Protein AF-A0A6G3YXW2-F1 (afdb_monomer_lite)

Structure (mmCIF, N/CA/C/O backbone):
data_AF-A0A6G3YXW2-F1
#
_entry.id   AF-A0A6G3YXW2-F1
#
loop_
_atom_site.group_PDB
_atom_site.id
_atom_site.type_symbol
_atom_site.label_atom_id
_atom_site.label_alt_id
_atom_site.label_comp_id
_atom_site.label_asym_id
_atom_site.label_entity_id
_atom_site.label_seq_id
_atom_site.pdbx_PDB_ins_code
_atom_site.Cartn_x
_atom_site.Cartn_y
_atom_site.Cartn_z
_atom_site.occupancy
_atom_site.B_iso_or_equiv
_atom_site.auth_seq_id
_atom_site.auth_comp_id
_atom_site.auth_asym_id
_atom_site.auth_atom_id
_atom_site.pdbx_PDB_model_num
ATOM 1 N N . MET A 1 1 ? -8.093 -11.026 29.272 1.00 42.78 1 MET A N 1
ATOM 2 C CA . MET A 1 1 ? -9.002 -10.945 28.113 1.00 42.78 1 MET A CA 1
ATOM 3 C C . MET A 1 1 ? -8.227 -11.474 26.922 1.00 42.78 1 MET A C 1
ATOM 5 O O . MET A 1 1 ? -7.246 -10.857 26.540 1.00 42.78 1 MET A O 1
ATOM 9 N N . VAL A 1 2 ? -8.557 -12.678 26.460 1.00 41.28 2 VAL A N 1
ATOM 10 C CA . VAL A 1 2 ? -7.898 -13.305 25.308 1.00 41.28 2 VAL A CA 1
ATOM 11 C C . VAL A 1 2 ? -8.647 -12.811 24.079 1.00 41.28 2 VAL A C 1
ATOM 13 O O . VAL A 1 2 ? -9.828 -13.113 23.936 1.00 41.28 2 VAL A O 1
ATOM 16 N N . ILE A 1 3 ? -8.003 -11.988 23.255 1.00 54.47 3 ILE A N 1
ATOM 17 C CA . ILE A 1 3 ? -8.545 -11.621 21.946 1.00 54.47 3 ILE A CA 1
ATOM 18 C C . ILE A 1 3 ? -8.384 -12.879 21.082 1.00 54.47 3 ILE A C 1
ATOM 20 O O . ILE A 1 3 ? -7.251 -13.350 20.950 1.00 54.47 3 ILE A O 1
ATOM 24 N N . PRO A 1 4 ? -9.465 -13.500 20.573 1.00 49.38 4 PRO A N 1
ATOM 25 C CA . PRO A 1 4 ? -9.313 -14.605 19.638 1.00 49.38 4 PRO A CA 1
ATOM 26 C C . PRO A 1 4 ? -8.533 -14.086 18.430 1.00 49.38 4 PRO A C 1
ATOM 28 O O . PRO A 1 4 ? -8.771 -12.963 17.989 1.00 49.38 4 PRO A O 1
ATOM 31 N N . ALA A 1 5 ? -7.578 -14.870 17.926 1.00 57.91 5 ALA A N 1
ATOM 32 C CA . ALA A 1 5 ? -6.866 -14.519 16.706 1.00 57.91 5 ALA A CA 1
ATOM 33 C C . ALA A 1 5 ? -7.903 -14.362 15.583 1.00 57.91 5 ALA A C 1
ATOM 35 O O . ALA A 1 5 ? -8.474 -15.346 15.116 1.00 57.91 5 ALA A O 1
ATOM 36 N N . ALA A 1 6 ? -8.214 -13.116 15.229 1.00 65.12 6 ALA A N 1
ATOM 37 C CA . ALA A 1 6 ? -9.059 -12.805 14.095 1.00 65.12 6 ALA A CA 1
ATOM 38 C C . ALA A 1 6 ? -8.226 -13.087 12.844 1.00 65.12 6 ALA A C 1
ATOM 40 O O . ALA A 1 6 ? -7.369 -12.294 12.461 1.00 65.12 6 ALA A O 1
ATOM 41 N N . GLU A 1 7 ? -8.411 -14.268 12.267 1.00 65.62 7 G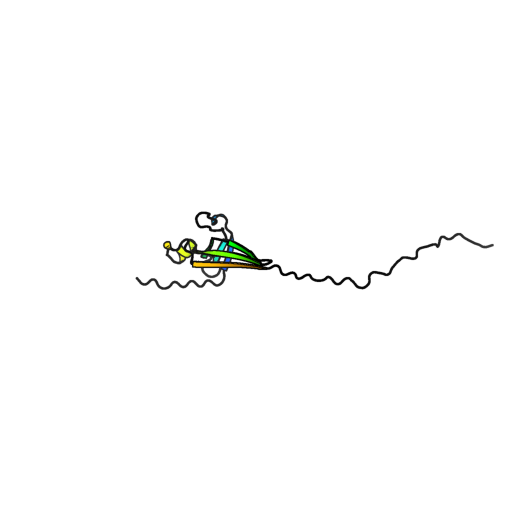LU A N 1
ATOM 42 C CA . GLU A 1 7 ? -7.808 -14.626 10.991 1.00 65.62 7 GLU A CA 1
ATOM 43 C C . GLU A 1 7 ? -8.664 -14.035 9.866 1.00 65.62 7 GLU A C 1
ATOM 45 O O . GLU A 1 7 ? -9.841 -14.369 9.726 1.00 65.62 7 GLU A O 1
ATOM 50 N N . LEU A 1 8 ? -8.077 -13.129 9.081 1.00 69.19 8 LEU A N 1
ATOM 51 C CA . LEU A 1 8 ? -8.689 -12.585 7.873 1.00 69.19 8 LEU A CA 1
ATOM 52 C C . LEU A 1 8 ? -8.021 -13.235 6.661 1.00 69.19 8 LEU A C 1
ATOM 54 O O . LEU A 1 8 ? -6.865 -12.948 6.350 1.00 69.19 8 LEU A O 1
ATOM 58 N N . ALA A 1 9 ? -8.754 -14.107 5.971 1.00 71.31 9 ALA A N 1
ATOM 59 C CA . ALA A 1 9 ? -8.295 -14.673 4.712 1.00 71.31 9 ALA A CA 1
ATOM 60 C C . ALA A 1 9 ? -8.390 -13.614 3.604 1.00 71.31 9 ALA A C 1
ATOM 62 O O . ALA A 1 9 ? -9.479 -13.180 3.227 1.00 71.31 9 ALA A O 1
ATOM 63 N N . VAL A 1 10 ? -7.234 -13.226 3.070 1.00 67.94 10 VAL A N 1
ATOM 64 C CA . VAL A 1 10 ? -7.095 -12.324 1.923 1.00 67.94 10 VAL A CA 1
ATOM 65 C C . VAL A 1 10 ? -6.443 -13.098 0.785 1.00 67.94 10 VAL A C 1
ATOM 67 O O . VAL A 1 10 ? -5.277 -13.468 0.858 1.00 67.94 10 VAL A O 1
ATOM 70 N N . GLY A 1 11 ? -7.235 -13.425 -0.239 1.00 66.12 11 GLY A N 1
ATOM 71 C CA . GLY A 1 11 ? -6.807 -14.282 -1.358 1.00 66.12 11 GLY A CA 1
ATOM 72 C C . GLY A 1 11 ? -7.169 -13.754 -2.747 1.00 66.12 11 GLY A C 1
ATOM 73 O O . GLY A 1 11 ? -6.640 -14.230 -3.744 1.00 66.12 11 GLY A O 1
ATOM 74 N N . ASN A 1 12 ? -8.042 -12.752 -2.814 1.00 87.12 12 ASN A N 1
ATOM 75 C CA . ASN A 1 12 ? -8.411 -12.038 -4.024 1.00 87.12 12 ASN A CA 1
ATOM 76 C C . ASN A 1 12 ? -8.323 -10.566 -3.669 1.00 87.12 12 ASN A C 1
ATOM 78 O O . ASN A 1 12 ? -9.094 -10.078 -2.843 1.00 87.12 12 ASN A O 1
ATOM 82 N N . PHE A 1 13 ? -7.342 -9.896 -4.243 1.00 91.00 13 PHE A N 1
ATOM 83 C CA . PHE A 1 13 ? -7.094 -8.496 -3.986 1.00 91.00 13 PHE A CA 1
ATOM 84 C C . PHE A 1 13 ? -6.965 -7.752 -5.305 1.00 91.00 13 PHE A C 1
ATOM 86 O O . PHE A 1 13 ? -6.608 -8.325 -6.335 1.00 91.00 13 PHE A O 1
ATOM 93 N N . SER A 1 14 ? -7.241 -6.458 -5.258 1.00 91.75 14 SER A N 1
ATOM 94 C CA . SER A 1 14 ? -6.884 -5.528 -6.323 1.00 91.75 14 SER A CA 1
ATOM 95 C C . SER A 1 14 ? -5.845 -4.543 -5.821 1.00 91.75 14 SER A C 1
ATOM 97 O O . SER A 1 14 ? -5.749 -4.279 -4.622 1.00 91.75 14 SER A O 1
ATOM 99 N N . ILE A 1 15 ? -5.064 -4.014 -6.757 1.00 92.50 15 ILE A N 1
ATOM 100 C CA . ILE A 1 15 ? -4.199 -2.867 -6.516 1.00 92.50 15 ILE A CA 1
ATOM 101 C C . ILE A 1 15 ? -4.878 -1.674 -7.178 1.00 92.50 15 ILE A C 1
ATOM 103 O O . ILE A 1 15 ? -5.109 -1.686 -8.389 1.00 92.50 15 ILE A O 1
ATOM 107 N N . GLY A 1 16 ? -5.243 -0.686 -6.371 1.00 93.94 16 GLY A N 1
ATOM 108 C CA . GLY A 1 16 ? -5.886 0.547 -6.808 1.00 93.94 16 GLY A CA 1
ATOM 109 C C . GLY A 1 16 ? -4.984 1.759 -6.608 1.00 93.94 16 GLY A C 1
ATOM 110 O O . GLY A 1 16 ? -3.904 1.660 -6.026 1.00 93.94 16 GLY A O 1
ATOM 111 N N . PHE A 1 17 ? -5.450 2.907 -7.093 1.00 95.88 17 PHE A N 1
ATOM 112 C CA . PHE A 1 17 ? -4.824 4.204 -6.863 1.00 95.88 17 PHE A CA 1
ATOM 113 C C . PHE A 1 17 ? -5.880 5.226 -6.444 1.00 95.88 17 PHE A C 1
ATOM 115 O O . PHE A 1 17 ? -6.917 5.354 -7.096 1.00 95.88 17 PHE A O 1
ATOM 122 N N . ASP A 1 18 ? -5.591 5.962 -5.377 1.00 96.06 18 ASP A N 1
ATOM 123 C CA . ASP A 1 18 ? -6.373 7.092 -4.893 1.00 96.06 18 ASP A CA 1
ATOM 124 C C . ASP A 1 18 ? -5.422 8.197 -4.417 1.00 96.06 18 ASP A C 1
ATOM 126 O O . ASP A 1 18 ? -4.692 8.047 -3.437 1.00 96.06 18 ASP A O 1
ATOM 130 N N . ALA A 1 19 ? -5.446 9.334 -5.114 1.00 95.44 19 ALA A N 1
ATOM 131 C CA . ALA A 1 19 ? -4.576 10.468 -4.818 1.00 95.44 19 ALA A CA 1
ATOM 132 C C . ALA A 1 19 ? -4.845 11.092 -3.440 1.00 95.44 19 ALA A C 1
ATOM 134 O O . ALA A 1 19 ? -3.964 11.743 -2.888 1.00 95.44 19 ALA A O 1
ATOM 135 N N . THR A 1 20 ? -6.036 10.898 -2.868 1.00 95.44 20 THR A N 1
ATOM 136 C CA . THR A 1 20 ? -6.366 11.409 -1.529 1.00 95.44 20 THR A CA 1
ATOM 137 C C . THR A 1 20 ? -5.686 10.623 -0.408 1.00 95.44 20 THR A C 1
ATOM 139 O O . THR A 1 20 ? -5.623 11.107 0.719 1.00 95.44 20 THR A O 1
ATOM 142 N N . ARG A 1 21 ? -5.142 9.440 -0.725 1.00 92.88 21 ARG A N 1
ATOM 143 C CA . ARG A 1 21 ? -4.352 8.597 0.184 1.00 92.88 21 ARG A CA 1
ATOM 144 C C . ARG A 1 21 ? -2.849 8.842 0.070 1.00 92.88 21 ARG A C 1
ATOM 146 O O . ARG A 1 21 ? -2.078 8.235 0.806 1.00 92.88 21 ARG A O 1
ATOM 153 N N . ALA A 1 22 ? -2.419 9.679 -0.873 1.00 94.25 22 ALA A N 1
ATOM 154 C CA . ALA A 1 22 ? -1.029 10.090 -0.937 1.00 94.25 22 ALA A CA 1
ATOM 155 C C . ALA A 1 22 ? -0.736 11.049 0.221 1.00 94.25 22 ALA A C 1
ATOM 157 O O . ALA A 1 22 ? -1.470 12.013 0.443 1.00 94.25 22 ALA A O 1
ATOM 158 N N . ASP A 1 23 ? 0.337 10.782 0.954 1.00 90.88 23 ASP A N 1
ATOM 159 C CA . ASP A 1 23 ? 0.718 11.565 2.122 1.00 90.88 23 ASP A CA 1
ATOM 160 C C . ASP A 1 23 ? 2.241 11.611 2.230 1.00 90.88 23 ASP A C 1
ATOM 162 O O . ASP A 1 23 ? 2.912 10.595 2.412 1.00 90.88 23 ASP A O 1
ATOM 166 N N . GLU A 1 24 ? 2.791 12.819 2.116 1.00 87.56 24 GLU A N 1
ATOM 167 C CA . GLU A 1 24 ? 4.231 13.057 2.202 1.00 87.56 24 GLU A CA 1
ATOM 168 C C . GLU A 1 24 ? 4.796 12.745 3.593 1.00 87.56 24 GLU A C 1
ATOM 170 O O . GLU A 1 24 ? 5.955 12.348 3.701 1.00 87.56 24 GLU A O 1
ATOM 175 N N . ALA A 1 25 ? 3.999 12.890 4.658 1.00 85.38 25 ALA A N 1
ATOM 176 C CA . ALA A 1 25 ? 4.455 12.657 6.026 1.00 85.38 25 ALA A CA 1
ATOM 177 C C . ALA A 1 25 ? 4.672 11.167 6.316 1.00 85.38 25 ALA A C 1
ATOM 179 O O . ALA A 1 25 ? 5.595 10.806 7.046 1.00 85.38 25 ALA A O 1
ATOM 180 N N . THR A 1 26 ? 3.836 10.306 5.737 1.00 83.25 26 THR A N 1
ATOM 181 C CA . THR A 1 26 ? 3.935 8.843 5.861 1.00 83.25 26 THR A CA 1
ATOM 182 C C . THR A 1 26 ? 4.661 8.195 4.680 1.00 83.25 26 THR A C 1
ATOM 184 O O . THR A 1 26 ? 4.994 7.013 4.732 1.00 83.25 26 THR A O 1
ATOM 187 N N . GLY A 1 27 ? 4.933 8.954 3.614 1.00 88.44 27 GLY A N 1
ATOM 188 C CA . GLY A 1 27 ? 5.507 8.447 2.370 1.00 88.44 27 GLY A CA 1
ATOM 189 C C . GLY A 1 27 ? 4.531 7.596 1.555 1.00 88.44 27 GLY A C 1
ATOM 190 O O . GLY A 1 27 ? 4.976 6.856 0.674 1.00 88.44 27 GLY A O 1
ATOM 191 N N . ALA A 1 28 ? 3.230 7.664 1.855 1.00 92.12 28 ALA A N 1
ATOM 192 C CA . ALA A 1 28 ? 2.190 6.938 1.142 1.00 92.12 28 ALA A CA 1
ATOM 193 C C . ALA A 1 28 ? 2.052 7.472 -0.289 1.00 92.12 28 ALA A C 1
ATOM 195 O O . ALA A 1 28 ? 1.970 8.676 -0.530 1.00 92.12 28 ALA A O 1
ATOM 196 N N . THR A 1 29 ? 2.012 6.557 -1.253 1.00 93.81 29 THR A N 1
ATOM 197 C CA . THR A 1 29 ? 2.045 6.880 -2.690 1.00 93.81 29 THR A CA 1
ATOM 198 C C . THR A 1 29 ? 0.666 7.053 -3.323 1.00 93.81 29 THR A C 1
ATOM 200 O O . THR A 1 29 ? 0.567 7.399 -4.498 1.00 93.81 29 THR 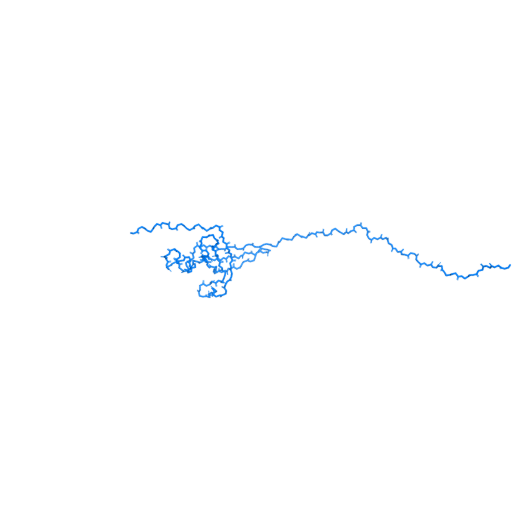A O 1
ATOM 203 N N . GLY A 1 30 ? -0.401 6.775 -2.572 1.00 94.12 30 GLY A N 1
ATOM 204 C CA . GLY A 1 30 ? -1.769 6.686 -3.085 1.00 94.12 30 GLY A CA 1
ATOM 205 C C . GLY A 1 30 ? -2.119 5.329 -3.706 1.00 94.12 30 GLY A C 1
ATOM 206 O O . GLY A 1 30 ? -3.296 5.059 -3.938 1.00 94.12 30 GLY A O 1
ATOM 207 N N . PHE A 1 31 ? -1.143 4.445 -3.946 1.00 95.38 31 PHE A N 1
ATOM 208 C CA . PHE A 1 31 ? -1.427 3.050 -4.286 1.00 95.38 31 PHE A CA 1
ATOM 209 C C . PHE A 1 31 ? -1.851 2.265 -3.048 1.00 95.38 31 PHE A C 1
ATOM 211 O O . PHE A 1 31 ? -1.276 2.428 -1.971 1.00 95.38 31 PHE A O 1
ATOM 218 N N . PHE A 1 32 ? -2.823 1.374 -3.217 1.00 95.19 32 PHE A N 1
ATOM 219 C CA . PHE A 1 32 ? -3.350 0.569 -2.124 1.00 95.19 32 PHE A CA 1
ATOM 220 C C . PHE A 1 32 ? -3.732 -0.840 -2.573 1.00 95.19 32 PHE A C 1
ATOM 222 O O . PHE A 1 32 ? -4.055 -1.075 -3.738 1.00 95.19 32 PHE A O 1
ATOM 229 N N . VAL A 1 33 ? -3.723 -1.777 -1.628 1.00 93.94 33 VAL A N 1
ATOM 230 C CA . VAL A 1 33 ? -4.193 -3.153 -1.808 1.00 93.94 33 VAL A CA 1
ATOM 231 C C . VAL A 1 33 ? -5.566 -3.276 -1.167 1.00 93.94 33 VAL A C 1
ATOM 233 O O . VAL A 1 33 ? -5.705 -3.040 0.030 1.00 93.94 33 VAL A O 1
ATOM 236 N N . GLN A 1 34 ? -6.574 -3.661 -1.941 1.00 94.19 34 GLN A N 1
ATOM 237 C CA . GLN A 1 34 ? -7.954 -3.820 -1.484 1.00 94.19 34 GLN A CA 1
ATOM 238 C C . GLN A 1 34 ? -8.380 -5.282 -1.545 1.00 94.19 34 GLN A C 1
ATOM 240 O O . GLN A 1 34 ? -8.161 -5.950 -2.555 1.00 94.19 34 GLN A O 1
ATOM 245 N N . ASP A 1 35 ? -9.034 -5.757 -0.490 1.00 91.81 35 ASP A N 1
ATOM 246 C CA . ASP A 1 35 ? -9.680 -7.067 -0.466 1.00 91.81 35 ASP A CA 1
ATOM 247 C C . ASP A 1 35 ? -10.924 -7.074 -1.358 1.00 91.81 35 ASP A C 1
ATOM 249 O O . ASP A 1 35 ? -11.782 -6.200 -1.248 1.00 91.81 35 ASP A O 1
ATOM 253 N N . LEU A 1 36 ? -11.054 -8.091 -2.205 1.00 87.62 36 LEU A N 1
ATOM 254 C CA . LEU A 1 36 ? -12.220 -8.302 -3.064 1.00 87.62 36 LEU A CA 1
ATOM 255 C C . LEU A 1 36 ? -13.098 -9.476 -2.613 1.00 87.62 36 LEU A C 1
ATOM 257 O O . LEU A 1 36 ? -14.143 -9.709 -3.217 1.00 87.62 36 LEU A O 1
ATOM 261 N N . LEU A 1 37 ? -12.680 -10.245 -1.605 1.00 80.25 37 LEU A N 1
ATOM 262 C CA . LEU A 1 37 ? -13.380 -11.461 -1.183 1.00 80.25 37 LEU A CA 1
ATOM 263 C C . LEU A 1 37 ? -14.314 -11.229 -0.003 1.00 80.25 37 LEU A C 1
ATOM 265 O O . LEU A 1 37 ? -15.468 -11.651 -0.051 1.00 80.25 37 LEU A O 1
ATOM 269 N N . THR A 1 38 ? -13.816 -10.606 1.062 1.00 78.06 38 THR A N 1
ATOM 270 C CA . THR A 1 38 ? -14.465 -10.704 2.376 1.00 78.06 38 THR A CA 1
ATOM 271 C C . THR A 1 38 ? -15.044 -9.371 2.822 1.00 78.06 38 THR A C 1
ATOM 273 O O . THR A 1 38 ? -16.187 -9.296 3.267 1.00 78.06 38 THR A O 1
ATOM 276 N N . THR A 1 39 ? -14.256 -8.310 2.709 1.00 83.12 39 THR A N 1
ATOM 277 C CA . THR A 1 39 ? -14.529 -7.015 3.340 1.00 83.12 39 THR A CA 1
ATOM 278 C C . THR A 1 39 ? -14.777 -5.900 2.335 1.00 83.12 39 THR A C 1
ATOM 280 O O . THR A 1 39 ? -15.452 -4.931 2.673 1.00 83.12 39 THR A O 1
ATOM 283 N N . GLY A 1 40 ? -14.230 -5.994 1.117 1.00 86.31 40 GLY A N 1
ATOM 284 C CA . GLY A 1 40 ? -14.202 -4.856 0.193 1.00 86.31 40 GLY A CA 1
ATOM 285 C C . GLY A 1 40 ? -13.319 -3.705 0.691 1.00 86.31 40 GLY A C 1
ATOM 286 O O . GLY A 1 40 ? -13.319 -2.633 0.088 1.00 86.31 40 GLY A O 1
ATOM 287 N N . ALA A 1 41 ? -12.614 -3.886 1.809 1.00 90.50 41 ALA A N 1
ATOM 288 C CA . ALA A 1 41 ? -11.861 -2.840 2.471 1.00 90.50 41 ALA A CA 1
ATOM 289 C C . ALA A 1 41 ? -10.478 -2.694 1.845 1.00 90.50 41 ALA A C 1
ATOM 291 O O . ALA A 1 41 ? -9.868 -3.668 1.389 1.00 90.50 41 ALA A O 1
ATOM 292 N N . VAL A 1 42 ? -9.957 -1.470 1.879 1.00 94.50 42 VAL A N 1
ATOM 293 C CA . VAL A 1 42 ? -8.523 -1.277 1.705 1.00 94.50 42 VAL A CA 1
ATOM 294 C C . VAL A 1 42 ? -7.818 -1.974 2.865 1.00 94.50 42 VAL A C 1
ATOM 296 O O . VAL A 1 42 ? -8.240 -1.883 4.014 1.00 94.50 42 VAL A O 1
ATOM 299 N N . LEU A 1 43 ? -6.790 -2.747 2.549 1.00 94.06 43 LEU A N 1
ATOM 300 C CA . LEU A 1 43 ? -6.008 -3.501 3.516 1.00 94.06 43 LEU A CA 1
ATOM 301 C C . LEU A 1 43 ? -4.739 -2.738 3.857 1.00 94.06 43 LEU A C 1
ATOM 303 O O . LEU A 1 43 ? -4.473 -2.453 5.027 1.00 94.06 43 LEU A O 1
ATOM 307 N N . PHE A 1 44 ? -3.999 -2.365 2.815 1.00 95.06 44 PHE A N 1
ATOM 308 C CA . PHE A 1 44 ? -2.678 -1.779 2.942 1.00 95.06 44 PHE A CA 1
ATOM 309 C C . PHE A 1 44 ? -2.498 -0.599 2.000 1.00 95.06 44 PHE A C 1
ATOM 311 O O . PHE A 1 44 ? -2.928 -0.654 0.848 1.00 95.06 44 PHE A O 1
ATOM 318 N N . ASP A 1 45 ? -1.800 0.417 2.484 1.00 96.06 45 ASP A N 1
ATOM 319 C CA . ASP A 1 45 ? -1.281 1.520 1.689 1.00 96.06 45 ASP A CA 1
ATOM 320 C C . ASP A 1 45 ? 0.171 1.229 1.298 1.00 96.06 45 ASP A C 1
ATOM 322 O O . ASP A 1 45 ? 0.935 0.658 2.080 1.00 96.06 45 ASP A O 1
ATOM 326 N N . VAL A 1 46 ? 0.554 1.594 0.076 1.00 95.56 46 VAL A N 1
ATOM 327 C CA . VAL A 1 46 ? 1.924 1.426 -0.420 1.00 95.56 46 VAL A CA 1
ATOM 328 C C . VAL A 1 46 ? 2.708 2.705 -0.170 1.00 95.56 46 VAL A C 1
ATOM 330 O O . VAL A 1 46 ? 2.335 3.775 -0.661 1.00 95.56 46 VAL A O 1
ATOM 333 N N . ALA A 1 47 ? 3.821 2.589 0.544 1.00 95.38 47 ALA A N 1
ATOM 334 C CA . ALA A 1 47 ? 4.659 3.717 0.925 1.00 95.38 47 ALA A CA 1
ATOM 335 C C . ALA A 1 47 ? 6.142 3.480 0.630 1.00 95.38 47 ALA A C 1
ATOM 337 O O . ALA A 1 47 ? 6.544 2.387 0.228 1.00 95.38 47 ALA A O 1
ATOM 338 N N . ALA A 1 48 ? 6.946 4.526 0.840 1.00 91.38 48 ALA A N 1
ATOM 339 C CA . ALA A 1 48 ? 8.410 4.473 0.814 1.00 91.38 48 ALA A CA 1
ATOM 340 C C . ALA A 1 48 ? 8.968 3.810 -0.460 1.00 91.38 48 ALA A C 1
ATOM 342 O O . ALA A 1 48 ? 9.846 2.949 -0.405 1.00 91.38 48 ALA A O 1
ATOM 343 N N . VAL A 1 49 ? 8.417 4.191 -1.615 1.00 91.62 49 VAL A N 1
ATOM 344 C CA . VAL A 1 49 ? 8.755 3.556 -2.888 1.00 91.62 49 VAL A CA 1
ATOM 345 C C . VAL A 1 49 ? 10.127 4.012 -3.389 1.00 91.62 49 VAL A C 1
ATOM 347 O O . VAL A 1 49 ? 10.372 5.208 -3.546 1.00 91.62 49 VAL A O 1
ATOM 350 N N . VAL A 1 50 ? 11.007 3.054 -3.683 1.00 91.81 50 VAL A N 1
ATOM 351 C CA . VAL A 1 50 ? 12.374 3.283 -4.165 1.00 91.81 50 VAL A CA 1
ATOM 352 C C . VAL A 1 50 ? 12.583 2.543 -5.491 1.00 91.81 50 VAL A C 1
ATOM 354 O O . VAL A 1 50 ? 12.647 1.311 -5.499 1.00 91.81 50 VAL A O 1
ATOM 357 N N . PRO A 1 51 ? 12.687 3.262 -6.624 1.00 92.62 51 PRO A N 1
ATOM 358 C CA . PRO A 1 51 ? 13.056 2.658 -7.897 1.00 92.62 51 PRO A CA 1
ATOM 359 C C . PRO A 1 51 ? 14.573 2.421 -7.980 1.00 92.62 51 PRO A C 1
ATOM 361 O O . PRO A 1 51 ? 15.371 3.286 -7.621 1.00 92.62 51 PRO A O 1
ATOM 364 N N . ASN A 1 52 ? 14.962 1.272 -8.524 1.00 94.81 52 ASN A N 1
ATOM 365 C CA . ASN A 1 52 ? 16.326 0.888 -8.865 1.00 94.81 52 ASN A CA 1
ATOM 366 C C . ASN A 1 52 ? 16.366 0.393 -10.316 1.00 94.81 52 ASN A C 1
ATOM 368 O O . ASN A 1 52 ? 15.527 -0.412 -10.723 1.00 94.81 52 ASN A O 1
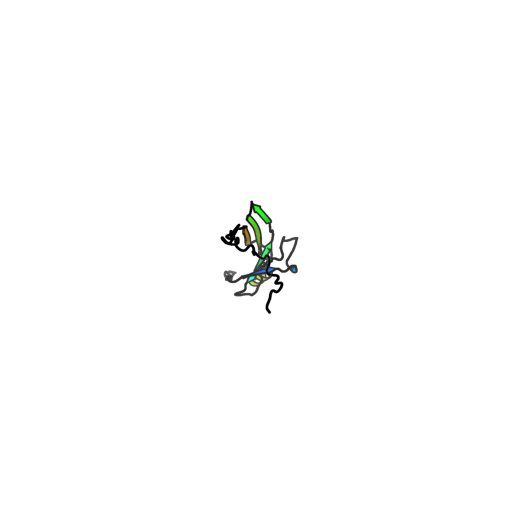ATOM 372 N N . LEU A 1 53 ? 17.336 0.869 -11.094 1.00 93.50 53 LEU A N 1
ATOM 373 C CA . LEU A 1 53 ? 17.528 0.466 -12.485 1.00 93.50 53 LEU A CA 1
ATOM 374 C C . LEU A 1 53 ? 18.917 -0.153 -12.642 1.00 93.50 53 LEU A C 1
ATOM 376 O O . LEU A 1 53 ? 19.928 0.529 -12.478 1.00 93.50 53 LEU A O 1
ATOM 380 N N . GLU A 1 54 ? 18.957 -1.432 -13.003 1.00 93.31 54 GLU A N 1
ATOM 381 C CA . GLU A 1 54 ? 20.185 -2.192 -13.232 1.00 93.31 54 GLU A CA 1
ATOM 382 C C . GLU A 1 54 ? 20.175 -2.795 -14.638 1.00 93.31 54 GLU A C 1
ATOM 384 O O . GLU A 1 54 ? 19.538 -3.818 -14.909 1.00 93.31 54 GLU A O 1
ATOM 389 N N . GLY A 1 55 ? 20.887 -2.139 -15.558 1.00 90.94 55 GLY A N 1
ATOM 390 C CA . GLY A 1 55 ? 20.853 -2.492 -16.975 1.00 90.94 55 GLY A CA 1
ATOM 391 C C . GLY A 1 55 ? 19.449 -2.300 -17.549 1.00 90.94 55 GLY A C 1
ATOM 392 O O . GLY A 1 55 ? 18.931 -1.187 -17.558 1.00 90.94 55 GLY A O 1
ATOM 393 N N . GLU A 1 56 ? 18.839 -3.391 -18.008 1.00 91.19 56 GLU A N 1
ATOM 394 C CA . GLU A 1 56 ? 17.481 -3.420 -18.574 1.00 91.19 56 GLU A CA 1
ATOM 395 C C . GLU A 1 56 ? 16.409 -3.839 -17.555 1.00 91.19 56 GLU A C 1
ATOM 397 O O . GLU A 1 56 ? 15.252 -4.059 -17.923 1.00 91.19 56 GLU A O 1
ATOM 402 N N . ASN A 1 57 ? 16.787 -3.963 -16.278 1.00 92.56 57 ASN A N 1
ATOM 403 C CA . ASN A 1 57 ? 15.900 -4.380 -15.198 1.00 92.56 57 ASN A CA 1
ATOM 404 C C . ASN A 1 57 ? 15.520 -3.188 -14.318 1.00 92.56 57 ASN A C 1
ATOM 406 O O . ASN A 1 57 ? 16.388 -2.521 -13.757 1.00 92.56 57 ASN A O 1
ATOM 410 N N . LEU A 1 58 ? 14.218 -2.959 -14.166 1.00 92.94 58 LEU A N 1
ATOM 411 C CA . LEU A 1 58 ? 13.633 -2.020 -13.217 1.00 92.94 58 LEU A CA 1
ATOM 412 C C . LEU A 1 58 ? 13.076 -2.802 -12.025 1.00 92.94 58 LEU A C 1
ATOM 414 O O . LEU A 1 58 ? 12.159 -3.609 -12.181 1.00 92.94 58 LEU A O 1
ATOM 418 N N . THR A 1 59 ? 13.585 -2.509 -10.835 1.00 94.88 59 THR A N 1
ATOM 419 C CA . THR A 1 59 ? 13.016 -2.956 -9.563 1.00 94.88 59 THR A CA 1
ATOM 420 C C . THR A 1 59 ? 12.437 -1.752 -8.840 1.00 94.88 59 THR A C 1
ATOM 422 O O . THR A 1 59 ? 13.080 -0.714 -8.732 1.00 94.88 59 THR A O 1
ATOM 425 N N . ILE A 1 60 ? 11.213 -1.869 -8.348 1.00 92.94 60 ILE A N 1
ATOM 426 C CA . ILE A 1 60 ? 10.572 -0.866 -7.504 1.00 92.94 60 ILE A CA 1
ATOM 427 C C . ILE A 1 60 ? 10.238 -1.550 -6.188 1.00 92.94 60 ILE A C 1
ATOM 429 O O . ILE A 1 60 ? 9.365 -2.415 -6.153 1.00 92.94 60 ILE A O 1
ATOM 433 N N . ASP A 1 61 ? 10.929 -1.168 -5.121 1.00 95.12 61 ASP A N 1
ATOM 434 C CA . ASP A 1 61 ? 10.650 -1.634 -3.766 1.00 95.12 61 ASP A CA 1
ATOM 435 C C . ASP A 1 61 ? 9.742 -0.648 -3.035 1.00 95.12 61 ASP A C 1
ATOM 437 O O . ASP A 1 61 ? 9.817 0.551 -3.273 1.00 95.12 61 ASP A O 1
ATOM 441 N N . GLY A 1 62 ? 8.920 -1.136 -2.112 1.00 94.06 62 GLY A N 1
ATOM 442 C CA . GLY A 1 62 ? 8.113 -0.308 -1.222 1.00 94.06 62 GLY A CA 1
ATOM 443 C C . GLY A 1 62 ? 7.711 -1.039 0.054 1.00 94.06 62 GLY A C 1
ATOM 444 O O . GLY A 1 62 ? 7.988 -2.230 0.240 1.00 94.06 62 GLY A O 1
ATOM 445 N N . GLU A 1 63 ? 7.032 -0.317 0.931 1.00 96.12 63 GLU A N 1
ATOM 446 C CA . GLU A 1 63 ? 6.491 -0.803 2.197 1.00 96.12 63 GLU A CA 1
ATOM 447 C C . GLU A 1 63 ? 4.969 -0.924 2.133 1.00 96.12 63 GLU A C 1
ATOM 449 O O . GLU A 1 63 ? 4.297 -0.148 1.454 1.00 96.12 63 GLU A O 1
ATOM 454 N N . LEU A 1 64 ? 4.428 -1.908 2.853 1.00 95.19 64 LEU A N 1
ATOM 455 C CA . LEU A 1 64 ? 2.994 -2.055 3.076 1.00 95.19 64 LEU A CA 1
ATOM 456 C C . LEU A 1 64 ? 2.653 -1.536 4.469 1.00 95.19 64 LEU A C 1
ATOM 458 O O . LEU A 1 64 ? 3.058 -2.134 5.472 1.00 95.19 64 LEU A O 1
ATOM 462 N N . LEU A 1 65 ? 1.897 -0.446 4.512 1.00 96.06 65 LEU A N 1
ATOM 463 C CA . LEU A 1 65 ? 1.374 0.157 5.731 1.00 96.06 65 LEU A CA 1
ATOM 464 C C . LEU A 1 65 ? -0.049 -0.337 5.979 1.00 96.06 65 LEU A C 1
ATOM 466 O O . LEU A 1 65 ? -0.847 -0.411 5.050 1.00 96.06 65 LEU A O 1
ATOM 470 N N . VAL A 1 66 ? -0.402 -0.652 7.221 1.00 95.06 66 VAL A N 1
ATOM 471 C CA . VAL A 1 66 ? -1.789 -0.995 7.573 1.00 95.06 66 VAL A CA 1
ATOM 472 C C . VAL A 1 66 ? -2.691 0.223 7.387 1.00 95.06 66 VAL A C 1
ATOM 474 O O . VAL A 1 66 ? -2.471 1.277 7.986 1.00 95.06 66 VAL A O 1
ATOM 477 N N . SER A 1 67 ? -3.735 0.053 6.582 1.00 94.56 67 SER A N 1
ATOM 478 C CA . SER A 1 67 ? -4.728 1.095 6.329 1.00 94.56 67 SER A CA 1
ATOM 479 C C . SER A 1 67 ? -5.635 1.350 7.539 1.00 94.56 67 SER A C 1
ATOM 481 O O . SER A 1 67 ? -5.774 0.520 8.449 1.00 94.56 67 SER A O 1
ATOM 483 N N . SER A 1 68 ? -6.320 2.494 7.525 1.00 93.94 68 SER A N 1
ATOM 484 C CA . SER A 1 68 ? -7.336 2.824 8.531 1.00 93.94 68 SER A CA 1
ATOM 485 C C . SER A 1 68 ? -8.495 1.820 8.549 1.00 93.94 68 SER A C 1
ATOM 487 O O . SER A 1 68 ? -9.035 1.478 9.601 1.00 93.94 68 SER A O 1
ATOM 489 N N . GLU A 1 69 ? -8.848 1.289 7.384 1.00 94.38 69 GLU A N 1
ATOM 490 C CA . GLU A 1 69 ? -9.958 0.374 7.178 1.00 94.38 69 GLU A CA 1
ATOM 491 C C . GLU A 1 69 ? -9.645 -1.009 7.743 1.00 94.38 69 GLU A C 1
ATOM 493 O O . GLU A 1 69 ? -10.449 -1.557 8.500 1.00 94.38 69 GLU A O 1
ATOM 498 N N . LEU A 1 70 ? -8.449 -1.539 7.474 1.00 92.12 70 LEU A N 1
ATOM 499 C CA . LEU A 1 70 ? -8.000 -2.793 8.077 1.00 92.12 70 LEU A CA 1
ATOM 500 C C . LEU A 1 70 ? -7.874 -2.673 9.594 1.00 92.12 70 LEU A C 1
ATOM 502 O O . LEU A 1 70 ? -8.296 -3.565 10.326 1.00 92.12 70 LEU A O 1
ATOM 506 N N . SER A 1 71 ? -7.337 -1.559 10.082 1.00 92.06 71 SER A N 1
ATOM 507 C CA . SER A 1 71 ? -7.252 -1.294 11.516 1.00 92.06 71 SER A CA 1
ATOM 508 C C . SER A 1 71 ? -8.631 -1.311 12.195 1.00 92.06 71 SER A C 1
ATOM 510 O O . SER A 1 71 ? -8.772 -1.885 13.280 1.00 92.06 71 SER A O 1
ATOM 512 N N . ASN A 1 72 ? -9.661 -0.775 11.531 1.00 91.88 72 ASN A N 1
ATOM 513 C CA . ASN A 1 72 ? -11.047 -0.840 11.998 1.00 91.88 72 ASN A CA 1
ATOM 514 C C . ASN A 1 72 ? -11.602 -2.272 11.983 1.00 91.88 72 ASN A C 1
ATOM 516 O O . ASN A 1 72 ? -12.237 -2.682 12.956 1.00 91.88 72 ASN A O 1
ATOM 520 N N . VAL A 1 73 ? -11.335 -3.050 10.927 1.00 89.31 73 VAL A N 1
ATOM 521 C CA . VAL A 1 73 ? -11.723 -4.473 10.844 1.00 89.31 73 VAL A CA 1
ATOM 522 C C . VAL A 1 73 ? -11.097 -5.278 11.986 1.00 89.31 73 VAL A C 1
ATOM 524 O O . VAL A 1 73 ? -11.768 -6.099 12.608 1.00 89.31 73 VAL A O 1
ATOM 527 N N . LEU A 1 74 ? -9.832 -5.004 12.306 1.00 89.44 74 LEU A N 1
ATOM 528 C CA . LEU A 1 74 ? -9.088 -5.657 13.386 1.00 89.44 74 LEU A CA 1
ATOM 529 C C . LEU A 1 74 ? -9.386 -5.079 14.779 1.00 89.44 74 LEU A C 1
ATOM 531 O O . LEU A 1 74 ? -8.854 -5.580 15.768 1.00 89.44 74 LEU A O 1
ATOM 535 N N . GLN A 1 75 ? -10.210 -4.028 14.868 1.00 92.25 75 GLN A N 1
ATOM 536 C CA . GLN A 1 75 ? -10.519 -3.297 16.103 1.00 92.25 75 GLN A CA 1
ATOM 537 C C . GLN A 1 75 ? -9.266 -2.837 16.866 1.00 92.25 75 GLN A C 1
ATOM 539 O O . GLN A 1 75 ? -9.227 -2.845 18.098 1.00 92.25 75 GLN A O 1
ATOM 544 N N . ASN A 1 76 ? -8.226 -2.435 16.132 1.00 92.56 76 ASN A N 1
ATOM 545 C CA . ASN A 1 76 ? -6.948 -2.032 16.706 1.00 92.56 76 ASN A CA 1
ATOM 546 C C . ASN A 1 76 ? -6.404 -0.755 16.034 1.00 92.56 76 ASN A C 1
ATOM 548 O O . ASN A 1 76 ? -5.591 -0.854 15.108 1.00 92.56 76 ASN A O 1
ATOM 552 N N . PRO A 1 77 ? -6.813 0.443 16.507 1.00 91.19 77 PRO A N 1
ATOM 553 C CA . PRO A 1 77 ? -6.439 1.737 15.920 1.00 91.19 77 PRO A CA 1
ATOM 554 C C . PRO A 1 77 ? -4.935 2.026 15.973 1.00 91.19 77 PRO A C 1
ATOM 556 O O . PRO A 1 77 ? -4.436 2.830 15.194 1.00 91.19 77 PRO A O 1
ATOM 559 N N . ALA A 1 78 ? -4.190 1.360 16.861 1.00 92.88 78 ALA A N 1
ATOM 560 C CA . ALA A 1 78 ? -2.743 1.537 16.973 1.00 92.88 78 ALA A CA 1
ATOM 561 C C . ALA A 1 78 ? -1.967 0.955 15.779 1.00 92.88 78 ALA A C 1
ATOM 563 O O . ALA A 1 78 ? -0.767 1.188 15.668 1.00 92.88 78 ALA A O 1
ATOM 564 N N . LEU A 1 79 ? -2.630 0.184 14.911 1.00 92.94 79 LEU A N 1
ATOM 565 C CA . LEU A 1 79 ? -2.003 -0.394 13.727 1.00 92.94 79 LEU A CA 1
ATOM 566 C C . LEU A 1 79 ? -1.969 0.562 12.536 1.00 92.94 79 LEU A C 1
ATOM 568 O O . LEU A 1 79 ? -1.210 0.290 11.620 1.00 92.94 79 LEU A O 1
ATOM 572 N N . VAL A 1 80 ? -2.753 1.645 12.507 1.00 93.56 80 VAL A N 1
ATOM 573 C CA . VAL A 1 80 ? -2.790 2.543 11.339 1.00 93.56 80 VAL A CA 1
ATOM 574 C C . VAL A 1 80 ? -1.390 3.073 11.026 1.00 93.56 80 VAL A C 1
ATOM 576 O O . VAL A 1 80 ? -0.721 3.624 11.898 1.00 93.56 80 VAL A O 1
ATOM 579 N N . GLY A 1 81 ? -0.950 2.893 9.782 1.00 93.06 81 GLY A N 1
ATOM 580 C CA . GLY A 1 81 ? 0.375 3.306 9.322 1.00 93.06 81 GLY A CA 1
ATOM 581 C C . GLY A 1 81 ? 1.518 2.383 9.755 1.00 93.06 81 GLY A C 1
ATOM 582 O O . GLY A 1 81 ? 2.668 2.667 9.440 1.00 93.06 81 GLY A O 1
ATOM 583 N N . ALA A 1 82 ? 1.248 1.281 10.461 1.00 94.12 82 ALA A N 1
ATOM 584 C CA . ALA A 1 82 ? 2.287 0.327 10.829 1.00 94.12 82 ALA A CA 1
ATOM 585 C C . ALA A 1 82 ? 2.784 -0.438 9.595 1.00 94.12 82 ALA A C 1
ATOM 587 O O . ALA A 1 82 ? 1.983 -1.033 8.868 1.00 94.12 82 ALA A O 1
ATOM 588 N N . THR A 1 83 ? 4.103 -0.478 9.397 1.00 94.69 83 THR A N 1
ATOM 589 C CA . THR A 1 83 ? 4.735 -1.301 8.361 1.00 94.69 83 THR A CA 1
ATOM 590 C C . THR A 1 83 ? 4.621 -2.777 8.728 1.00 94.69 83 THR A C 1
ATOM 592 O O . THR A 1 83 ? 5.121 -3.219 9.765 1.00 94.69 83 THR A O 1
ATOM 595 N N . VAL A 1 84 ? 3.980 -3.559 7.863 1.00 92.81 84 VAL A N 1
ATOM 596 C CA . VAL A 1 84 ? 3.734 -4.998 8.080 1.00 92.81 84 VAL A CA 1
ATOM 597 C C . VAL A 1 84 ? 4.302 -5.882 6.978 1.00 92.81 84 VAL A C 1
ATOM 599 O O . VAL A 1 84 ? 4.284 -7.106 7.089 1.00 92.81 84 VAL A O 1
ATOM 602 N N . GLY A 1 85 ? 4.833 -5.282 5.917 1.00 92.25 85 GLY A N 1
ATOM 603 C CA . GLY A 1 85 ? 5.405 -6.025 4.810 1.00 92.25 85 GLY A CA 1
ATOM 604 C C . GLY A 1 85 ? 6.080 -5.130 3.788 1.00 92.25 85 GLY A C 1
ATOM 605 O O . GLY A 1 85 ? 6.212 -3.920 3.972 1.00 92.25 85 GLY A O 1
ATOM 606 N N . ARG A 1 86 ? 6.506 -5.759 2.695 1.00 93.19 86 ARG A N 1
ATOM 607 C CA . ARG A 1 86 ? 7.130 -5.094 1.555 1.00 93.19 86 ARG A CA 1
ATOM 608 C C . ARG A 1 86 ? 6.378 -5.434 0.281 1.00 93.19 86 ARG A C 1
ATOM 610 O O . ARG A 1 86 ? 5.850 -6.537 0.149 1.00 93.19 86 ARG A O 1
ATOM 617 N N . VAL A 1 87 ? 6.372 -4.495 -0.652 1.00 91.62 87 VAL A N 1
ATOM 618 C CA . VAL A 1 87 ? 5.929 -4.710 -2.028 1.00 91.62 87 VAL A CA 1
ATOM 619 C C . VAL A 1 87 ? 7.127 -4.558 -2.953 1.00 91.62 87 VAL A C 1
ATOM 621 O O . VAL A 1 87 ? 8.010 -3.741 -2.698 1.00 91.62 87 VAL A O 1
ATOM 624 N N . GLN A 1 88 ? 7.170 -5.362 -4.009 1.00 92.81 88 GLN A N 1
ATOM 625 C CA . GLN A 1 88 ? 8.192 -5.253 -5.037 1.00 92.81 88 GLN A CA 1
ATOM 626 C C . GLN A 1 88 ? 7.556 -5.430 -6.413 1.00 92.81 88 GLN A C 1
ATOM 628 O O . GLN A 1 88 ? 6.760 -6.347 -6.623 1.00 92.81 88 GLN A O 1
ATOM 633 N N . VAL A 1 89 ? 7.930 -4.568 -7.353 1.00 89.00 89 VAL A N 1
ATOM 634 C CA . VAL A 1 89 ? 7.598 -4.693 -8.773 1.00 89.00 89 VAL A CA 1
ATOM 635 C C . VAL A 1 89 ? 8.898 -4.863 -9.543 1.00 89.00 89 VAL A C 1
ATOM 637 O O . VAL A 1 89 ? 9.793 -4.034 -9.428 1.00 89.00 89 VAL A O 1
ATOM 640 N N . ASN A 1 90 ? 8.994 -5.931 -10.332 1.00 92.69 90 ASN A N 1
ATOM 641 C CA . ASN A 1 90 ? 10.136 -6.189 -11.203 1.00 92.69 90 ASN A CA 1
ATOM 642 C C . ASN A 1 90 ? 9.672 -6.144 -12.658 1.00 92.69 90 ASN A C 1
ATOM 644 O O . ASN A 1 90 ? 8.718 -6.830 -13.027 1.00 92.69 90 ASN A O 1
ATOM 648 N N . ALA A 1 91 ? 10.358 -5.362 -13.480 1.00 90.94 91 ALA A N 1
ATOM 649 C CA . ALA A 1 91 ? 10.151 -5.292 -14.918 1.00 90.94 91 ALA A CA 1
ATOM 650 C C . ALA A 1 91 ? 11.492 -5.457 -15.639 1.00 90.94 91 ALA A C 1
ATOM 652 O O . ALA A 1 91 ? 12.517 -4.964 -15.177 1.00 90.94 91 ALA A O 1
ATOM 653 N N . SER A 1 92 ? 11.482 -6.149 -16.776 1.00 91.81 92 SER A N 1
ATOM 654 C CA . SER A 1 92 ? 12.648 -6.300 -17.650 1.00 91.81 92 SER A CA 1
ATOM 655 C C . SER A 1 92 ? 12.230 -6.092 -19.100 1.00 91.81 92 SER A C 1
ATOM 657 O O . SER A 1 92 ? 11.111 -6.449 -19.488 1.00 91.81 92 SER A O 1
ATOM 659 N N . VAL A 1 93 ? 13.105 -5.487 -19.899 1.00 85.94 93 VAL A N 1
ATOM 660 C CA . VAL A 1 93 ? 12.903 -5.398 -21.347 1.00 85.94 93 VAL A CA 1
ATOM 661 C C . VAL A 1 93 ? 13.337 -6.724 -21.964 1.00 85.94 93 VAL A C 1
ATOM 663 O O . VAL A 1 93 ? 14.472 -7.154 -21.797 1.00 85.94 93 VAL A O 1
ATOM 666 N N . SER A 1 94 ? 12.425 -7.397 -22.667 1.00 75.81 94 SER A N 1
ATOM 667 C CA . SER A 1 94 ? 12.766 -8.575 -23.463 1.00 75.81 94 SER A CA 1
ATOM 668 C C . SER A 1 94 ? 12.884 -8.157 -24.922 1.00 75.81 94 SER A C 1
ATOM 670 O O . SER A 1 94 ? 11.876 -7.899 -25.582 1.00 75.81 94 SER A O 1
ATOM 672 N N . GLU A 1 95 ? 14.109 -8.080 -25.441 1.00 70.69 95 GLU A N 1
ATOM 673 C CA . GLU A 1 95 ? 14.351 -7.869 -26.868 1.00 70.69 95 GLU A CA 1
ATOM 674 C C . GLU A 1 95 ? 13.959 -9.125 -27.663 1.00 70.69 95 GLU A C 1
ATOM 676 O O . GLU A 1 95 ? 14.794 -9.922 -28.084 1.00 70.69 95 GLU A O 1
ATOM 681 N N . THR A 1 96 ? 12.664 -9.335 -27.903 1.00 59.31 96 THR A N 1
ATOM 682 C CA . THR A 1 96 ? 12.234 -10.253 -28.966 1.00 59.31 96 THR A CA 1
ATOM 683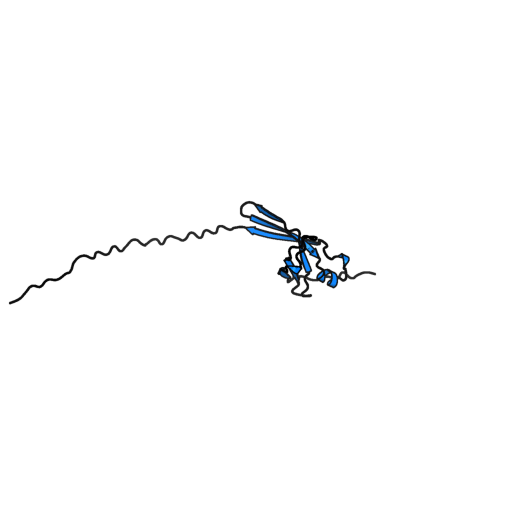 C C . THR A 1 96 ? 12.209 -9.472 -30.271 1.00 59.31 96 THR A C 1
ATOM 685 O O . THR A 1 96 ? 11.164 -9.029 -30.745 1.00 59.31 96 THR A O 1
ATOM 688 N N . VAL A 1 97 ? 13.387 -9.269 -30.862 1.00 59.91 97 VAL A N 1
ATOM 689 C CA . VAL A 1 97 ? 13.477 -8.797 -32.244 1.00 59.91 97 VAL A CA 1
ATOM 690 C C . VAL A 1 97 ? 12.966 -9.939 -33.121 1.00 59.91 97 VAL A C 1
ATOM 692 O O . VAL A 1 97 ? 13.704 -10.859 -33.472 1.00 59.91 97 VAL A O 1
ATOM 695 N N . ALA A 1 98 ? 11.669 -9.934 -33.431 1.00 59.28 98 ALA A N 1
ATOM 696 C CA . ALA A 1 98 ? 11.126 -10.789 -34.472 1.00 59.28 98 ALA A CA 1
ATOM 697 C C . ALA A 1 98 ? 11.794 -10.355 -35.780 1.00 59.28 98 ALA A C 1
ATOM 699 O O . ALA A 1 98 ? 11.409 -9.353 -36.381 1.00 59.28 98 ALA A O 1
ATOM 700 N N . SER A 1 99 ? 12.854 -11.061 -36.177 1.00 53.34 99 SER A N 1
ATOM 701 C CA . SER A 1 99 ? 13.451 -10.890 -37.496 1.00 53.34 99 SER A CA 1
ATOM 702 C C . SER A 1 99 ? 12.346 -11.129 -38.519 1.00 53.34 99 SER A C 1
ATOM 704 O O . SER A 1 99 ? 11.865 -12.247 -38.685 1.00 53.34 99 SER A O 1
ATOM 706 N N . VAL A 1 100 ? 11.868 -10.052 -39.143 1.00 69.12 100 VAL A N 1
ATOM 707 C CA . VAL A 1 100 ? 10.958 -10.141 -40.282 1.00 69.12 100 VAL A CA 1
ATOM 708 C C . VAL A 1 100 ? 11.776 -10.786 -41.398 1.00 69.12 100 VAL A C 1
ATOM 710 O O . VAL A 1 100 ? 12.762 -10.182 -41.824 1.00 69.12 100 VAL A O 1
ATOM 713 N N . PRO A 1 101 ? 11.438 -12.003 -41.861 1.00 63.12 101 PRO A N 1
ATOM 714 C CA . PRO A 1 101 ? 12.136 -12.587 -42.992 1.00 63.12 101 PRO A CA 1
ATOM 715 C C . PRO A 1 101 ? 11.888 -11.686 -44.201 1.00 63.12 101 PRO A C 1
ATOM 717 O O . PRO A 1 101 ? 10.733 -11.419 -44.543 1.00 63.12 101 PRO A O 1
ATOM 720 N N . GLU A 1 102 ? 12.951 -11.196 -44.841 1.00 65.62 102 GLU A N 1
ATOM 721 C CA . GLU A 1 102 ? 12.802 -10.524 -46.129 1.00 65.62 102 GLU A CA 1
ATOM 722 C C . GLU A 1 102 ? 12.097 -11.489 -47.096 1.00 65.62 102 GLU A C 1
ATOM 724 O O . GLU A 1 102 ? 12.470 -12.668 -47.168 1.00 65.62 102 GLU A O 1
ATOM 729 N N . PRO A 1 103 ? 11.063 -11.045 -47.835 1.00 55.38 103 PRO A N 1
ATOM 730 C CA . PRO A 1 103 ? 10.431 -11.899 -48.819 1.00 55.38 103 PRO A CA 1
ATOM 731 C C . PRO A 1 103 ? 11.453 -12.198 -49.917 1.00 55.38 103 PRO A C 1
ATOM 733 O O . PRO A 1 103 ? 11.767 -11.354 -50.758 1.00 55.38 103 PRO A O 1
ATOM 736 N N . ALA A 1 104 ? 11.969 -13.424 -49.910 1.00 62.28 104 ALA A N 1
ATOM 737 C CA . ALA A 1 104 ? 12.773 -13.970 -50.987 1.00 62.28 104 ALA A CA 1
ATOM 738 C C . ALA A 1 104 ? 11.921 -14.035 -52.269 1.00 62.28 104 ALA A C 1
ATOM 740 O O . ALA A 1 104 ? 11.272 -15.045 -52.528 1.00 62.28 104 ALA A O 1
ATOM 741 N N . GLY A 1 105 ? 11.875 -12.961 -53.065 1.00 59.22 105 GLY A N 1
ATOM 742 C CA . GLY A 1 105 ? 11.272 -13.042 -54.402 1.00 59.22 105 GLY A CA 1
ATOM 743 C C . GLY A 1 105 ? 10.649 -11.796 -55.027 1.00 59.22 105 GLY A C 1
ATOM 744 O O . GLY A 1 105 ? 9.747 -11.957 -55.842 1.00 59.22 105 GLY A O 1
ATOM 745 N N . ALA A 1 106 ? 11.097 -10.575 -54.729 1.00 54.53 106 ALA A N 1
ATOM 746 C CA . ALA A 1 106 ? 10.606 -9.379 -55.429 1.00 54.53 106 ALA A CA 1
ATOM 747 C C . ALA A 1 106 ? 11.664 -8.740 -56.351 1.00 54.53 106 ALA A C 1
ATOM 749 O O . ALA A 1 106 ? 11.974 -7.562 -56.224 1.00 54.53 106 ALA A O 1
ATOM 750 N N . ILE A 1 107 ? 12.210 -9.499 -57.310 1.00 52.88 107 ILE A N 1
ATOM 751 C CA . ILE A 1 107 ? 12.863 -8.919 -58.499 1.00 52.88 107 ILE A CA 1
ATOM 752 C C . ILE A 1 107 ? 12.371 -9.682 -59.728 1.00 52.88 107 ILE A C 1
ATOM 754 O O . ILE A 1 107 ? 12.849 -10.773 -60.026 1.00 52.88 107 ILE A O 1
ATOM 758 N N . GLY A 1 108 ? 11.400 -9.117 -60.448 1.00 53.06 108 GLY A N 1
ATOM 759 C CA . GLY A 1 108 ? 10.931 -9.726 -61.689 1.00 53.06 108 GLY A CA 1
ATOM 760 C C . GLY A 1 108 ? 9.689 -9.096 -62.304 1.00 53.06 108 GLY A C 1
ATOM 761 O O . GLY A 1 108 ? 8.706 -9.799 -62.480 1.00 53.06 108 GLY A O 1
ATOM 762 N N . LEU A 1 109 ? 9.729 -7.807 -62.669 1.00 44.97 109 LEU A N 1
ATOM 763 C CA . LEU A 1 109 ? 8.973 -7.310 -63.829 1.00 44.97 109 LEU A CA 1
ATOM 764 C C . LEU A 1 109 ? 9.490 -5.926 -64.268 1.00 44.97 109 LEU A C 1
ATOM 766 O O . LEU A 1 109 ? 9.025 -4.895 -63.792 1.00 44.97 109 LEU A O 1
ATOM 770 N N . VAL A 1 110 ? 10.450 -5.888 -6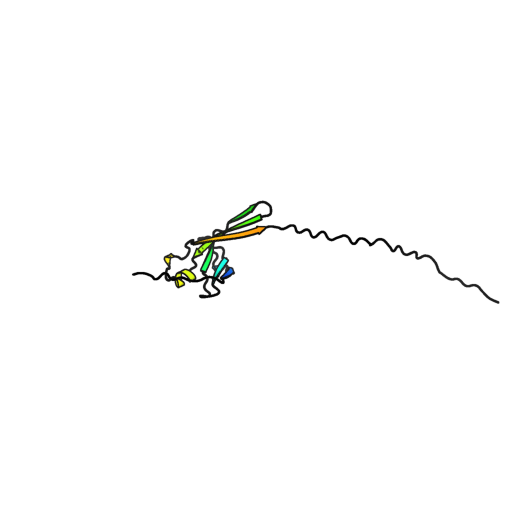5.196 1.00 46.66 110 VAL A N 1
ATOM 771 C CA . VAL A 1 110 ? 10.694 -4.680 -66.002 1.00 46.66 110 VAL A CA 1
ATOM 772 C C . VAL A 1 110 ? 9.909 -4.848 -67.297 1.00 46.66 110 VAL A C 1
ATOM 774 O O . VAL A 1 110 ? 10.151 -5.760 -68.084 1.00 46.66 110 VAL A O 1
ATOM 777 N N . ILE A 1 111 ? 8.909 -3.990 -67.461 1.00 52.03 111 ILE A N 1
ATOM 778 C CA . ILE A 1 111 ? 7.930 -3.996 -68.544 1.00 52.03 111 ILE A CA 1
ATOM 779 C C . ILE A 1 111 ? 8.632 -3.582 -69.845 1.00 52.03 111 ILE A C 1
ATOM 781 O O . ILE A 1 111 ? 9.008 -2.424 -70.018 1.00 52.03 111 ILE A O 1
ATOM 785 N N . ALA A 1 112 ? 8.793 -4.522 -70.779 1.00 44.56 112 ALA A N 1
ATOM 786 C CA . ALA A 1 112 ? 9.188 -4.234 -72.155 1.00 44.56 112 ALA A CA 1
ATOM 787 C C . ALA A 1 112 ? 7.997 -3.618 -72.910 1.00 44.56 112 ALA A C 1
ATOM 789 O O . ALA A 1 112 ? 7.209 -4.317 -73.541 1.00 44.56 112 ALA A O 1
ATOM 790 N N . GLY A 1 113 ? 7.832 -2.300 -72.804 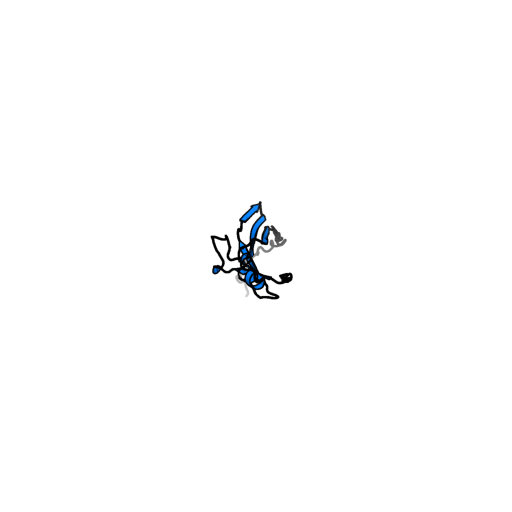1.00 39.19 113 GLY A N 1
ATOM 791 C CA . GLY A 1 113 ? 6.813 -1.540 -73.526 1.00 39.19 113 GLY A CA 1
ATOM 792 C C . GLY A 1 113 ? 7.441 -0.602 -74.548 1.00 39.19 113 GLY A C 1
ATOM 793 O O . GLY A 1 113 ? 7.693 0.555 -74.230 1.00 39.19 113 GLY A O 1
ATOM 794 N N . ALA A 1 114 ? 7.674 -1.067 -75.778 1.00 42.19 114 ALA A N 1
ATOM 795 C CA . ALA A 1 114 ? 7.991 -0.173 -76.889 1.00 42.19 114 ALA A CA 1
ATOM 796 C C . ALA A 1 114 ? 7.398 -0.661 -78.221 1.00 42.19 114 ALA A C 1
ATOM 798 O O . ALA A 1 114 ? 7.768 -1.700 -78.759 1.00 42.19 114 ALA A O 1
ATOM 799 N N . SER A 1 115 ? 6.531 0.196 -78.769 1.00 42.78 115 SER A N 1
ATOM 800 C CA . SER A 1 115 ? 6.123 0.336 -80.174 1.00 42.78 115 SER A CA 1
ATOM 801 C C . SER A 1 115 ? 5.216 -0.725 -80.817 1.00 42.78 115 SER A C 1
ATOM 803 O O . SER A 1 115 ? 5.670 -1.635 -81.497 1.00 42.78 115 SER A O 1
ATOM 805 N N . VAL A 1 116 ? 3.906 -0.454 -80.789 1.00 42.66 116 VAL A N 1
ATOM 806 C CA . VAL A 1 116 ? 3.056 -0.645 -81.975 1.00 42.66 116 VAL A CA 1
ATOM 807 C C . VAL A 1 116 ? 2.210 0.617 -82.156 1.00 42.66 116 VAL A C 1
ATOM 809 O O . VAL A 1 116 ? 1.151 0.758 -81.554 1.00 42.66 116 VAL A O 1
ATOM 812 N N . MET A 1 117 ? 2.679 1.554 -82.985 1.00 39.78 117 MET A N 1
ATOM 813 C CA . MET A 1 117 ? 1.814 2.576 -83.582 1.00 39.78 117 MET A CA 1
ATOM 814 C C . MET A 1 117 ? 1.736 2.309 -85.083 1.00 39.78 117 MET A C 1
ATOM 816 O O . MET A 1 117 ? 2.722 2.385 -85.812 1.00 39.78 117 MET A O 1
ATOM 820 N N . ALA A 1 118 ? 0.543 1.906 -85.509 1.00 48.22 118 ALA A N 1
ATOM 821 C CA . ALA A 1 118 ? 0.211 1.529 -86.867 1.00 48.22 118 ALA A CA 1
ATOM 822 C C . ALA A 1 118 ? 0.202 2.735 -87.815 1.00 48.22 118 ALA A C 1
ATOM 824 O O . ALA A 1 118 ? -0.389 3.772 -87.517 1.00 48.22 118 ALA A O 1
ATOM 825 N N . THR A 1 119 ? 0.725 2.567 -89.032 1.00 43.88 119 THR A N 1
ATOM 826 C CA . THR A 1 119 ? 0.271 3.361 -90.184 1.00 43.88 119 THR A CA 1
ATOM 827 C C . THR A 1 119 ? 0.231 2.509 -91.459 1.00 43.88 119 THR A C 1
ATOM 829 O O . THR A 1 119 ? 1.218 2.322 -92.158 1.00 43.88 119 THR A O 1
ATOM 832 N N . ARG A 1 120 ? -0.970 1.965 -91.701 1.00 47.12 120 ARG A N 1
ATOM 833 C CA . ARG A 1 120 ? -1.697 1.775 -92.975 1.00 47.12 120 ARG A CA 1
ATOM 834 C C . ARG A 1 120 ? -0.903 1.517 -94.273 1.00 47.12 120 ARG A C 1
ATOM 836 O O . ARG A 1 120 ? -0.350 2.446 -94.851 1.00 47.12 120 ARG A O 1
ATOM 843 N N . ARG A 1 121 ? -1.062 0.312 -94.841 1.00 37.22 121 ARG A N 1
ATOM 844 C CA . ARG A 1 121 ? -0.974 -0.042 -96.284 1.00 37.22 121 ARG A CA 1
ATOM 845 C C . ARG A 1 121 ? -1.787 -1.334 -96.493 1.00 37.22 121 ARG A C 1
ATOM 847 O O . ARG A 1 121 ? -1.722 -2.177 -95.614 1.00 37.22 121 ARG A O 1
ATOM 854 N N . LYS A 1 122 ? -2.543 -1.626 -97.555 1.00 41.50 122 LYS A N 1
ATOM 855 C CA . LYS A 1 122 ? -2.965 -1.046 -98.856 1.00 41.50 122 LYS A CA 1
ATOM 856 C C . LYS A 1 122 ? -4.249 -1.841 -99.249 1.00 41.50 122 LYS A C 1
ATOM 858 O O . LYS A 1 122 ? -4.603 -2.749 -98.513 1.00 41.50 122 LYS A O 1
ATOM 863 N N . PHE A 1 123 ? -5.046 -1.485 -100.256 1.00 38.50 123 PHE A N 1
ATOM 864 C CA . PHE A 1 123 ? -5.025 -2.151 -101.572 1.00 38.50 123 PHE A CA 1
ATOM 865 C C . PHE A 1 123 ? -6.043 -1.479 -102.513 1.00 38.50 123 PHE A C 1
ATOM 867 O O . PHE A 1 123 ? -7.208 -1.324 -102.151 1.00 38.50 123 PHE A O 1
ATOM 874 N N . ALA A 1 124 ? -5.577 -1.117 -103.707 1.00 35.25 124 ALA A N 1
ATOM 875 C CA . ALA A 1 124 ? -6.153 -1.590 -104.962 1.00 35.25 124 ALA A CA 1
ATOM 876 C C . ALA A 1 124 ? -5.063 -2.442 -105.627 1.00 35.25 124 ALA A C 1
ATOM 878 O O . ALA A 1 124 ? -3.871 -2.094 -105.416 1.00 35.25 124 ALA A O 1
#

pLDDT: mean 79.07, std 19.53, range [35.25, 96.12]

Secondary structure (DSSP, 8-state):
-----------SEEEEEEEEEEETTTTEEEEEEEESSS---EEEEEEEEEEEEETTEEEEEEEEEEPHHHHHHTT-GGGTT-EEEEEEEEEE-----------TT-------------------

Radius of gyration: 33.72 Å; chains: 1; bounding box: 35×28×133 Å

Sequence (124 aa):
MVIPAAELAVGNFSIGFDATRADEATGATGFFVQDLLTTGAVLFDVAAVVPNLEGENLTIDGELLVSSELSNVLQNPALVGATVGRVQVNASVSETVASVPEPAGAIGLVIAGASVMATRRKFA

Foldseek 3Di:
DDDPPPDDDADDKDWDADPVQCDPVLQFPRIFIAGPPDQRGTAWTWGDWDWDDDPQKIKIKTFTAGDCRNCVVVVHNVRGSPTDGMDMDMDGDDPPPPPPPDPPDPDDDDDPDDDDDDDDDDDD